Protein AF-A0A1V5PCJ0-F1 (afdb_monomer_lite)

Foldseek 3Di:
DDDDDDDDPPPPVVVVVVVVVVVVVPDDPPPPPQVFAPDDPVVLVVQVVVCVVVVLAPPPDDPVVLVPDPQLVSLVRRDRNSVSRVVVVVVVVVVVVVVVVVVVVVVVVVVVVPDPDDPDDDDPPPPDDDPPPDDPVVVVVVVVVVVVCVVVVHDDDD

Radius of gyration: 37.79 Å; chains: 1; bounding box: 70×47×97 Å

Secondary structure (DSSP, 8-state):
---PPP--S-SSHHHHHHHHHHHHTTS-------------HHHHHHHHHHHHHTT-SPTT--HHHHHT-HHHHHHHHHS-HHHHHHHHHHHHHHHHHHHHHHHHHHHHHHHHHTSPPPS-S--PPPP---SSSS-HHHHHHHHHHHHHHHHTT-----

Structure (mmCIF, N/CA/C/O backbone):
data_AF-A0A1V5PCJ0-F1
#
_entry.id   AF-A0A1V5PCJ0-F1
#
loop_
_atom_site.group_PDB
_atom_site.id
_atom_site.type_symbol
_atom_site.label_atom_id
_atom_site.label_alt_id
_atom_site.label_comp_id
_atom_site.label_asym_id
_atom_site.label_entity_id
_atom_site.label_seq_id
_atom_site.pdbx_PDB_ins_code
_atom_site.Cartn_x
_atom_site.Cartn_y
_atom_site.Cartn_z
_atom_site.occupancy
_atom_site.B_iso_or_equiv
_atom_site.auth_seq_id
_atom_site.auth_comp_id
_atom_site.auth_asym_id
_atom_site.auth_atom_id
_atom_site.pdbx_PDB_model_num
ATOM 1 N N . MET A 1 1 ? -8.677 30.023 -62.710 1.00 38.25 1 MET A N 1
ATOM 2 C CA . MET A 1 1 ? -8.884 30.961 -61.586 1.00 38.25 1 MET A CA 1
ATOM 3 C C . MET A 1 1 ? -8.916 30.137 -60.311 1.00 38.25 1 MET A C 1
ATOM 5 O O . MET A 1 1 ? -9.962 29.606 -59.971 1.00 38.25 1 MET A O 1
ATOM 9 N N . ASN A 1 2 ? -7.757 29.965 -59.675 1.00 38.53 2 ASN A N 1
ATOM 10 C CA . ASN A 1 2 ? -7.646 29.336 -58.360 1.00 38.53 2 ASN A CA 1
ATOM 11 C C . ASN A 1 2 ? -7.885 30.417 -57.302 1.00 38.53 2 ASN A C 1
ATOM 13 O O . ASN A 1 2 ? -7.337 31.513 -57.423 1.00 38.53 2 ASN A O 1
ATOM 17 N N . LYS A 1 3 ? -8.730 30.134 -56.311 1.00 43.38 3 LYS A N 1
ATOM 18 C CA . LYS A 1 3 ? -8.857 30.942 -55.098 1.00 43.38 3 LYS A CA 1
ATOM 19 C C . LYS A 1 3 ? -8.592 30.024 -53.915 1.00 43.38 3 LYS A C 1
ATOM 21 O O . LYS A 1 3 ? -9.414 29.165 -53.613 1.00 43.38 3 LYS A O 1
ATOM 26 N N . ASP A 1 4 ? -7.436 30.212 -53.298 1.00 46.25 4 ASP A N 1
ATOM 27 C CA . ASP A 1 4 ? -7.049 29.571 -52.046 1.00 46.25 4 ASP A CA 1
ATOM 28 C C . ASP A 1 4 ? -7.908 30.112 -50.888 1.00 46.25 4 ASP A C 1
ATOM 30 O O . ASP A 1 4 ? -8.159 31.325 -50.834 1.00 46.25 4 ASP A O 1
ATOM 34 N N . PRO A 1 5 ? -8.359 29.273 -49.939 1.00 51.59 5 PRO A N 1
ATOM 35 C CA . PRO A 1 5 ? -8.927 29.762 -48.695 1.00 51.59 5 PRO A CA 1
ATOM 36 C C . PRO A 1 5 ? -7.804 30.147 -47.723 1.00 51.59 5 PRO A C 1
ATOM 38 O O . PRO A 1 5 ? -6.914 29.357 -47.413 1.00 51.59 5 PRO A O 1
ATOM 41 N N . LYS A 1 6 ? -7.866 31.393 -47.245 1.00 50.44 6 LYS A N 1
ATOM 42 C CA . LYS A 1 6 ? -7.039 31.926 -46.159 1.00 50.44 6 LYS A CA 1
ATOM 43 C C . LYS A 1 6 ? -7.292 31.118 -44.883 1.00 50.44 6 LYS A C 1
ATOM 45 O O . LYS A 1 6 ? -8.435 31.005 -44.449 1.00 50.44 6 LYS A O 1
ATOM 50 N N . LEU A 1 7 ? -6.228 30.574 -44.301 1.00 48.88 7 LEU A N 1
ATOM 51 C CA . LEU A 1 7 ? -6.233 29.993 -42.962 1.00 48.88 7 LEU A CA 1
ATOM 52 C C . LEU A 1 7 ? -6.056 31.137 -41.956 1.00 48.88 7 LEU A C 1
ATOM 54 O O . LEU A 1 7 ? -4.972 31.709 -41.855 1.00 48.88 7 LEU A O 1
ATOM 58 N N . ASP A 1 8 ? -7.136 31.499 -41.264 1.00 46.81 8 ASP A N 1
ATOM 59 C CA . ASP A 1 8 ? -7.102 32.447 -40.151 1.00 46.81 8 ASP A CA 1
ATOM 60 C C . ASP A 1 8 ? -6.390 31.806 -38.950 1.00 46.81 8 ASP A C 1
ATOM 62 O O . ASP A 1 8 ? -6.754 30.718 -38.496 1.00 46.81 8 ASP A O 1
ATOM 66 N N . GLY A 1 9 ? -5.370 32.502 -38.439 1.00 53.19 9 GLY A N 1
ATOM 67 C CA . GLY A 1 9 ? -4.491 32.111 -37.330 1.00 53.19 9 GLY A CA 1
ATOM 68 C C . GLY A 1 9 ? -5.160 32.094 -35.953 1.00 53.19 9 GLY A C 1
ATOM 69 O O . GLY A 1 9 ? -4.640 32.669 -35.009 1.00 53.19 9 GLY A O 1
ATOM 70 N N . THR A 1 10 ? -6.316 31.446 -35.834 1.00 51.94 10 THR A N 1
ATOM 71 C CA . THR A 1 10 ? -7.099 31.352 -34.588 1.00 51.94 10 THR A CA 1
ATOM 72 C C . THR A 1 10 ? -6.990 29.987 -33.900 1.00 51.94 10 THR A C 1
ATOM 74 O O . THR A 1 10 ? -7.557 29.792 -32.829 1.00 51.94 10 THR A O 1
ATOM 77 N N . TYR A 1 11 ? -6.235 29.044 -34.475 1.00 48.22 11 TYR A N 1
ATOM 78 C CA . TYR A 1 11 ? -6.114 27.680 -33.945 1.00 48.22 11 TYR A CA 1
ATOM 79 C C . TYR A 1 11 ? -4.870 27.431 -33.081 1.00 48.22 11 TYR A C 1
ATOM 81 O O . TYR A 1 11 ? -4.832 26.424 -32.380 1.00 48.22 11 TYR A O 1
ATOM 89 N N . GLU A 1 12 ? -3.880 28.329 -33.075 1.00 49.69 12 GLU A N 1
ATOM 90 C CA . GLU A 1 12 ? -2.668 28.142 -32.257 1.00 49.69 12 GLU A CA 1
ATOM 91 C C . GLU A 1 12 ? -2.800 28.727 -30.840 1.00 49.69 12 GLU A C 1
ATOM 93 O O . GLU A 1 12 ? -2.262 28.160 -29.892 1.00 49.69 12 GLU A O 1
ATOM 98 N N . GLU A 1 13 ? -3.593 29.786 -30.640 1.00 50.44 13 GLU A N 1
ATOM 99 C CA . GLU A 1 13 ? -3.783 30.378 -29.303 1.00 50.44 13 GLU A CA 1
ATOM 100 C C . GLU A 1 13 ? -4.679 29.523 -28.388 1.00 50.44 13 GLU A C 1
ATOM 102 O O . GLU A 1 13 ? -4.463 29.465 -27.176 1.00 50.44 13 GLU A O 1
ATOM 107 N N . ALA A 1 14 ? -5.652 28.797 -28.949 1.00 52.19 14 ALA A N 1
ATOM 108 C CA . ALA A 1 14 ? -6.557 27.947 -28.169 1.00 52.19 14 ALA A CA 1
ATOM 109 C C . ALA A 1 14 ? -5.889 26.656 -27.656 1.00 52.19 14 ALA A C 1
ATOM 111 O O . ALA A 1 14 ? -6.309 26.108 -26.635 1.00 52.19 14 ALA A O 1
ATOM 112 N N . ALA A 1 15 ? -4.849 26.169 -28.342 1.00 53.44 15 ALA A N 1
ATOM 113 C CA . ALA A 1 15 ? -4.091 24.996 -27.911 1.00 53.44 15 ALA A CA 1
ATOM 114 C C . ALA A 1 15 ? -3.170 25.326 -26.724 1.00 53.44 15 ALA A C 1
ATOM 116 O O . ALA A 1 15 ? -3.133 24.580 -25.746 1.00 53.44 15 ALA A O 1
ATOM 117 N N . LEU A 1 16 ? -2.517 26.493 -26.755 1.00 52.25 16 LEU A N 1
ATOM 118 C CA . LEU A 1 16 ? -1.616 26.934 -25.685 1.00 52.25 16 LEU A CA 1
ATOM 119 C C . LEU A 1 16 ? -2.359 27.277 -24.385 1.00 52.25 16 LEU A C 1
ATOM 121 O O . LEU A 1 16 ? -1.861 26.983 -23.300 1.00 52.25 16 LEU A O 1
ATOM 125 N N . LEU A 1 17 ? -3.588 27.802 -24.468 1.00 50.34 17 LEU A N 1
ATOM 126 C CA . LEU A 1 17 ? -4.404 28.060 -23.274 1.00 50.34 17 LEU A CA 1
ATOM 127 C C . LEU A 1 17 ? -4.846 26.773 -22.554 1.00 50.34 17 LEU A C 1
ATOM 129 O O . LEU A 1 17 ? -5.014 26.782 -21.335 1.00 50.34 17 LEU A O 1
ATOM 133 N N . ASN A 1 18 ? -5.029 25.670 -23.285 1.00 55.38 18 ASN A N 1
ATOM 134 C CA . ASN A 1 18 ? -5.387 24.375 -22.698 1.00 55.38 18 ASN A CA 1
ATOM 135 C C . ASN A 1 18 ? -4.179 23.675 -22.059 1.00 55.38 18 ASN A C 1
ATOM 137 O O . ASN A 1 18 ? -4.319 23.057 -21.002 1.00 55.38 18 ASN A O 1
ATOM 141 N N . GLU A 1 19 ? -2.989 23.799 -22.651 1.00 53.31 19 GLU A N 1
ATOM 142 C CA . GLU A 1 19 ? -1.758 23.229 -22.088 1.00 53.31 19 GLU A CA 1
ATOM 143 C C . GLU A 1 19 ? -1.302 23.967 -20.816 1.00 53.31 19 GLU A C 1
ATOM 145 O O . GLU A 1 19 ? -0.904 23.324 -19.840 1.00 53.31 19 GLU A O 1
ATOM 150 N N . GLU A 1 20 ? -1.460 25.295 -20.746 1.00 52.94 20 GLU A N 1
ATOM 151 C CA . GLU A 1 20 ? -1.199 26.053 -19.511 1.00 52.94 20 GLU A CA 1
ATOM 152 C C . GLU A 1 20 ? -2.181 25.709 -18.377 1.00 52.94 20 GLU A C 1
ATOM 154 O O . GLU A 1 20 ? -1.803 25.691 -17.200 1.00 52.94 20 GLU A O 1
ATOM 159 N N . GLN A 1 21 ? -3.439 25.394 -18.700 1.00 53.28 21 GLN A N 1
ATOM 160 C CA . GLN A 1 21 ? -4.420 24.962 -17.699 1.00 53.28 21 GLN A CA 1
ATOM 161 C C . GLN A 1 21 ? -4.175 23.530 -17.208 1.00 53.28 21 GLN A C 1
ATOM 163 O O . GLN A 1 21 ? -4.386 23.252 -16.024 1.00 53.28 21 GLN A O 1
ATOM 168 N N . ALA A 1 22 ? -3.653 22.645 -18.061 1.00 55.50 22 ALA A N 1
ATOM 169 C CA . ALA A 1 22 ? -3.259 21.293 -17.667 1.00 55.50 22 ALA A CA 1
ATOM 170 C C . ALA A 1 22 ? -2.067 21.290 -16.689 1.00 55.50 22 ALA A C 1
ATOM 172 O O . ALA A 1 22 ? -2.039 20.484 -15.758 1.00 55.50 22 ALA A O 1
ATOM 173 N N . LEU A 1 23 ? -1.126 22.232 -16.834 1.00 52.34 23 LEU A N 1
ATOM 174 C CA . LEU A 1 23 ? 0.002 22.397 -15.908 1.00 52.34 23 LEU A CA 1
ATOM 175 C C . LEU A 1 23 ? -0.416 23.001 -14.554 1.00 52.34 23 LEU A C 1
ATOM 177 O O . LEU A 1 23 ? 0.151 22.639 -13.524 1.00 52.34 23 LEU A O 1
ATOM 181 N N . LYS A 1 24 ? -1.448 23.857 -14.516 1.00 52.72 24 LYS A N 1
ATOM 182 C CA . LYS A 1 24 ? -2.008 24.404 -13.260 1.00 52.72 24 LYS A CA 1
ATOM 183 C C . LYS A 1 24 ? -2.862 23.411 -12.467 1.00 52.72 24 LYS A C 1
ATOM 185 O O . LYS A 1 24 ? -2.986 23.557 -11.254 1.00 52.72 24 LYS A O 1
ATOM 190 N N . ALA A 1 25 ? -3.431 22.395 -13.115 1.00 51.97 25 ALA A N 1
ATOM 191 C CA . ALA A 1 25 ? -4.211 21.35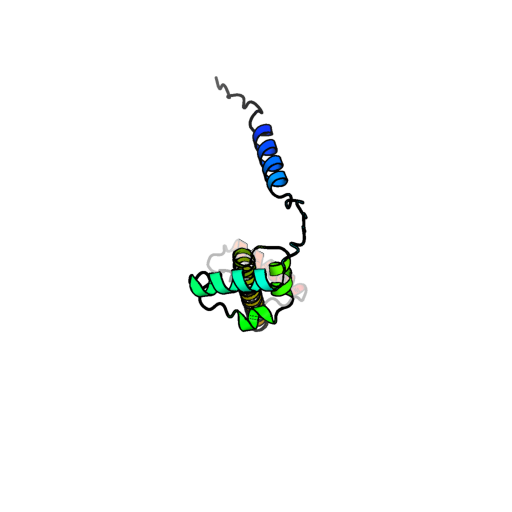3 -12.440 1.00 51.97 25 ALA A CA 1
ATOM 192 C C . ALA A 1 25 ? -3.345 20.360 -11.636 1.00 51.97 25 ALA A C 1
ATOM 194 O O . ALA A 1 25 ? -3.877 19.555 -10.873 1.00 51.97 25 ALA A O 1
ATOM 195 N N . GLN A 1 26 ? -2.019 20.423 -11.790 1.00 49.97 26 GLN A N 1
ATOM 196 C CA . GLN A 1 26 ? -1.051 19.558 -11.117 1.00 49.97 26 GLN A CA 1
ATOM 197 C C . GLN A 1 26 ? -0.269 20.276 -10.007 1.00 49.97 26 GLN A C 1
ATOM 199 O O . GLN A 1 26 ? 0.801 19.824 -9.606 1.00 49.97 26 GLN A O 1
ATOM 204 N N . GLU A 1 27 ? -0.784 21.384 -9.469 1.00 46.19 27 GLU A N 1
ATOM 205 C CA . GLU A 1 27 ? -0.239 21.910 -8.221 1.00 46.19 27 GLU A CA 1
ATOM 206 C C . GLU A 1 27 ? -0.681 21.006 -7.056 1.00 46.19 27 GLU A C 1
ATOM 208 O O . GLU A 1 27 ? -1.885 20.856 -6.818 1.00 46.19 27 GLU A O 1
ATOM 213 N N . PRO A 1 28 ? 0.251 20.382 -6.307 1.00 44.38 28 PRO A N 1
ATOM 214 C CA . PRO A 1 28 ? -0.113 19.614 -5.128 1.00 44.38 28 PRO A CA 1
ATOM 215 C C . PRO A 1 28 ? -0.787 20.566 -4.144 1.00 44.38 28 PRO A C 1
ATOM 217 O O . PRO A 1 28 ? -0.171 21.526 -3.677 1.00 44.38 28 PRO A O 1
ATOM 220 N N . SER A 1 29 ? -2.064 20.304 -3.860 1.00 46.53 29 SER A N 1
ATOM 221 C CA . SER A 1 29 ? -2.868 21.016 -2.869 1.00 46.53 29 SER A CA 1
ATOM 222 C C . SER A 1 29 ? -2.035 21.289 -1.613 1.00 46.53 29 SER A C 1
ATOM 224 O O . SER A 1 29 ? -1.716 20.386 -0.839 1.00 46.53 29 SER A O 1
ATOM 226 N N . LYS A 1 30 ? -1.659 22.557 -1.410 1.00 49.06 30 LYS A N 1
ATOM 227 C CA . LYS A 1 30 ? -0.883 23.028 -0.253 1.00 49.06 30 LYS A CA 1
ATOM 228 C C . LYS A 1 30 ? -1.740 23.148 1.009 1.00 49.06 30 LYS A C 1
ATOM 230 O O . LYS A 1 30 ? -1.429 23.944 1.890 1.00 49.06 30 LYS A O 1
ATOM 235 N N . ASN A 1 31 ? -2.784 22.338 1.154 1.00 51.62 31 ASN A N 1
ATOM 236 C CA . ASN A 1 31 ? -3.547 22.275 2.392 1.00 51.62 31 ASN A CA 1
ATOM 237 C C . ASN A 1 31 ? -2.876 21.302 3.365 1.00 51.62 31 ASN A C 1
ATOM 239 O O . ASN A 1 31 ? -3.450 20.296 3.768 1.00 51.62 31 ASN A O 1
ATOM 243 N N . LYS A 1 32 ? -1.656 21.639 3.800 1.00 50.25 32 LYS A N 1
ATOM 244 C CA . LYS A 1 32 ? -1.089 21.103 5.044 1.00 50.25 32 LYS A CA 1
ATOM 245 C C . LYS A 1 32 ? -1.776 21.787 6.223 1.00 50.25 32 LYS A C 1
ATOM 247 O O . LYS A 1 32 ? -1.167 22.557 6.956 1.00 50.25 32 LYS A O 1
ATOM 252 N N . SER A 1 33 ? -3.067 21.523 6.399 1.00 50.09 33 SER A N 1
ATOM 253 C CA . SER A 1 33 ? -3.665 21.642 7.722 1.00 50.09 33 SER A CA 1
ATOM 254 C C . SER A 1 33 ? -3.458 20.296 8.401 1.00 50.09 33 SER A C 1
ATOM 256 O O . SER A 1 33 ? -4.375 19.491 8.507 1.00 50.09 33 SER A O 1
ATOM 258 N N . SER A 1 34 ? -2.221 20.021 8.821 1.00 57.41 34 SER A N 1
ATOM 259 C CA . SER A 1 34 ? -1.930 18.967 9.793 1.00 57.41 34 SER A CA 1
ATOM 260 C C . SER A 1 34 ? -2.460 19.446 11.142 1.00 57.41 34 SER A C 1
ATOM 262 O O . SER A 1 34 ? -1.715 19.856 12.031 1.00 57.41 34 SER A O 1
ATOM 264 N N . ARG A 1 35 ? -3.789 19.521 11.246 1.00 62.78 35 ARG A N 1
ATOM 265 C CA . ARG A 1 35 ? -4.480 19.739 12.503 1.00 62.78 35 ARG A CA 1
ATOM 266 C C . ARG A 1 35 ? -4.485 18.387 13.187 1.00 62.78 35 ARG A C 1
ATOM 268 O O . ARG A 1 35 ? -5.380 17.584 12.953 1.00 62.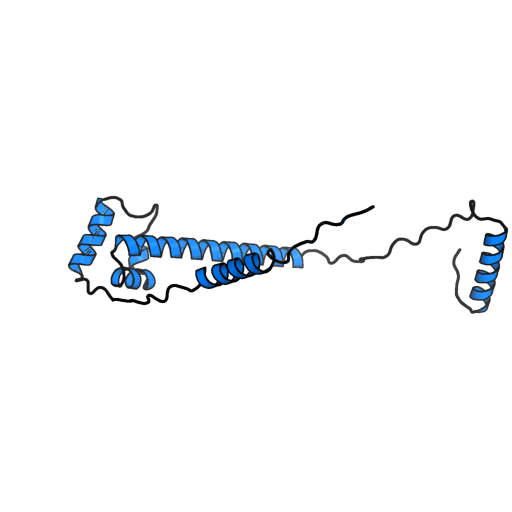78 35 ARG A O 1
ATOM 275 N N . THR A 1 36 ? -3.452 18.146 13.986 1.00 65.31 36 THR A N 1
ATOM 276 C CA . THR A 1 36 ? -3.393 17.028 14.923 1.00 65.31 36 THR A CA 1
ATOM 277 C C . THR A 1 36 ? -4.739 16.953 15.633 1.00 65.31 36 THR A C 1
ATOM 279 O O . THR A 1 36 ? -5.170 17.934 16.254 1.00 65.31 36 THR A O 1
ATOM 282 N N . ARG A 1 37 ? -5.457 15.841 15.477 1.00 74.44 37 ARG A N 1
ATOM 283 C CA . ARG A 1 37 ? -6.672 15.633 16.247 1.00 74.44 37 ARG A CA 1
ATOM 284 C C . ARG A 1 37 ? -6.212 15.216 17.635 1.00 74.44 37 ARG A C 1
ATOM 286 O O . ARG A 1 37 ? -5.580 14.181 17.809 1.00 74.44 37 ARG A O 1
ATOM 293 N N . PHE A 1 38 ? -6.484 16.058 18.623 1.00 66.31 38 PHE A N 1
ATOM 294 C CA . PHE A 1 38 ? -6.353 15.658 20.017 1.00 66.31 38 PHE A CA 1
ATOM 295 C C . PHE A 1 38 ? -7.494 14.677 20.305 1.00 66.31 38 PHE A C 1
ATOM 297 O O . PHE A 1 38 ? -8.591 15.109 20.647 1.00 66.31 38 PHE A O 1
ATOM 304 N N . LEU A 1 39 ? -7.263 13.386 20.049 1.00 70.50 39 LEU A N 1
ATOM 305 C CA . LEU A 1 39 ? -8.158 12.311 20.470 1.00 70.50 39 LEU A CA 1
ATOM 306 C C . LEU A 1 39 ? -7.744 11.833 21.855 1.00 70.50 39 LEU A C 1
ATOM 308 O O . LEU A 1 39 ? -6.571 11.528 22.091 1.00 70.50 39 LEU A O 1
ATOM 312 N N . GLU A 1 40 ? -8.723 11.700 22.742 1.00 85.75 40 GLU A N 1
ATOM 313 C CA . GLU A 1 40 ? -8.512 10.970 23.984 1.00 85.75 40 GLU A CA 1
ATOM 314 C C . GLU A 1 40 ? -8.322 9.472 23.677 1.00 85.75 40 GLU A C 1
ATOM 316 O O . GLU A 1 40 ? -8.999 8.927 22.795 1.00 85.75 40 GLU A O 1
ATOM 321 N N . PRO A 1 41 ? -7.443 8.756 24.403 1.00 85.31 41 PRO A N 1
ATOM 322 C CA . PRO A 1 41 ? -7.163 7.344 24.133 1.00 85.31 41 PRO A CA 1
ATOM 323 C C . PRO A 1 41 ? -8.410 6.447 24.125 1.00 85.31 41 PRO A C 1
ATOM 325 O O . PRO A 1 41 ? -8.471 5.473 23.377 1.00 85.31 41 PRO A O 1
ATOM 328 N N . GLU A 1 42 ? -9.412 6.764 24.946 1.00 89.62 42 GLU A N 1
ATOM 329 C CA . GLU A 1 42 ? -10.664 6.002 25.018 1.00 89.62 42 GLU A CA 1
ATOM 330 C C . GLU A 1 42 ? -11.574 6.231 23.805 1.00 89.62 42 GLU A C 1
ATOM 332 O O . GLU A 1 42 ? -12.258 5.306 23.366 1.00 89.62 42 GLU A O 1
ATOM 337 N N . GLU A 1 43 ? -11.550 7.425 23.210 1.00 88.56 43 GLU A N 1
ATOM 338 C CA . GLU A 1 43 ? -12.300 7.708 21.983 1.00 88.56 43 GLU A CA 1
ATOM 339 C C . GLU A 1 43 ? -11.709 6.952 20.803 1.00 88.56 43 GLU A C 1
ATOM 341 O O . GLU A 1 43 ? -12.447 6.344 20.030 1.00 88.56 43 GLU A O 1
ATOM 346 N N . LEU A 1 44 ? -10.378 6.903 20.719 1.00 89.25 44 LEU A N 1
ATOM 347 C CA . LEU A 1 44 ? -9.703 6.131 19.687 1.00 89.25 44 LEU A CA 1
ATOM 348 C C . LEU A 1 44 ? -10.033 4.638 19.801 1.00 89.25 44 LEU A C 1
ATOM 350 O O . LEU A 1 44 ? -10.353 3.986 18.809 1.00 89.25 44 LEU A O 1
ATOM 354 N N . LYS A 1 45 ? -9.991 4.088 21.020 1.00 91.06 45 LYS A N 1
ATOM 355 C CA . LYS A 1 45 ? -10.391 2.695 21.260 1.00 91.06 45 LYS A CA 1
ATOM 356 C C . LYS A 1 45 ? -11.836 2.441 20.843 1.00 91.06 45 LYS A C 1
ATOM 358 O O . 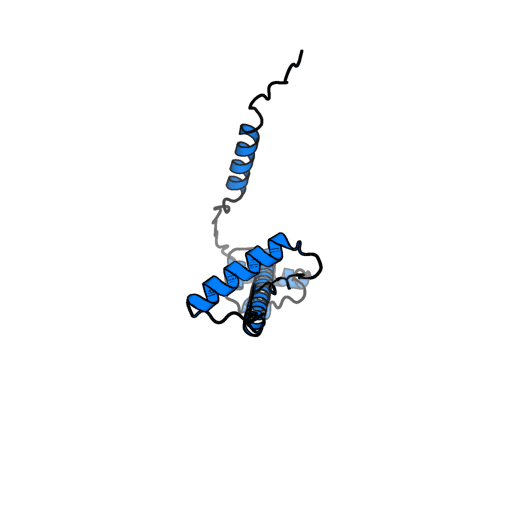LYS A 1 45 ? -12.118 1.362 20.327 1.00 91.06 45 LYS A O 1
ATOM 363 N N . ARG A 1 46 ? -12.739 3.401 21.072 1.00 92.94 46 ARG A N 1
ATOM 364 C CA . ARG A 1 46 ? -14.136 3.306 20.633 1.00 92.94 46 ARG A CA 1
ATOM 365 C C . ARG A 1 46 ? -14.228 3.273 19.109 1.00 92.94 46 ARG A C 1
ATOM 367 O O . ARG A 1 46 ? -14.823 2.339 18.590 1.00 92.94 46 ARG A O 1
ATOM 374 N N . GLU A 1 47 ? -13.592 4.209 18.406 1.00 91.38 47 GLU A N 1
ATOM 375 C CA . GLU A 1 47 ? -13.611 4.235 16.934 1.00 91.38 47 GLU A CA 1
ATOM 376 C C . GLU A 1 47 ? -13.033 2.947 16.331 1.00 91.38 47 GLU A C 1
ATOM 378 O O . GLU A 1 47 ? -13.627 2.351 15.437 1.00 91.38 47 GLU A O 1
ATOM 383 N N . LEU A 1 48 ? -11.891 2.474 16.841 1.00 90.31 48 LEU A N 1
ATOM 384 C CA . LEU A 1 48 ? -11.289 1.222 16.375 1.00 90.31 48 LEU A CA 1
ATOM 385 C C . LEU A 1 48 ? -12.186 0.012 16.655 1.00 90.31 48 LEU A C 1
ATOM 387 O O . LEU A 1 48 ? -12.243 -0.906 15.841 1.00 90.31 48 LEU A O 1
ATOM 391 N N . ARG A 1 49 ? -12.904 0.006 17.783 1.00 93.00 49 ARG A N 1
ATOM 392 C CA . ARG A 1 49 ? -13.870 -1.050 18.093 1.00 93.00 49 ARG A CA 1
ATOM 393 C C . ARG A 1 49 ? -15.052 -1.022 17.132 1.00 93.00 49 ARG A C 1
ATOM 395 O O . ARG A 1 49 ? -15.403 -2.073 16.614 1.00 93.00 49 ARG A O 1
ATOM 402 N N . GLU A 1 50 ? -15.611 0.152 16.858 1.00 93.62 50 GLU A N 1
ATOM 403 C CA . GLU A 1 50 ? -16.707 0.319 15.895 1.00 93.62 50 GLU A CA 1
ATOM 404 C C . GLU A 1 50 ? -16.308 -0.202 14.507 1.00 93.62 50 GLU A C 1
ATOM 406 O O . GLU A 1 50 ? -17.099 -0.873 13.849 1.00 93.62 50 GLU A O 1
ATOM 411 N N . LEU A 1 51 ? -15.060 0.018 14.076 1.00 92.25 51 LEU A N 1
ATOM 412 C CA . LEU A 1 51 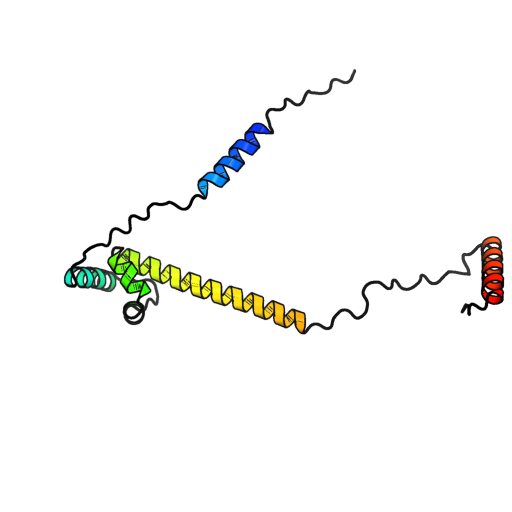? -14.560 -0.533 12.811 1.00 92.25 51 LEU A CA 1
ATOM 413 C C . LEU A 1 51 ? -14.566 -2.060 12.770 1.00 92.25 51 LEU A C 1
ATOM 415 O O . LEU A 1 51 ? -14.915 -2.639 11.744 1.00 92.25 51 LEU A O 1
ATOM 419 N N . VAL A 1 52 ? -14.161 -2.696 13.869 1.00 91.81 52 VAL A N 1
ATOM 420 C CA . VAL A 1 52 ? -14.130 -4.158 13.985 1.00 91.81 52 VAL A CA 1
ATOM 421 C C . VAL A 1 52 ? -15.549 -4.718 14.091 1.00 91.81 52 VAL A C 1
ATOM 423 O O . VAL A 1 52 ? -15.869 -5.700 13.433 1.00 91.81 52 VAL A O 1
ATOM 426 N N . GLU A 1 53 ? -16.415 -4.088 14.885 1.00 94.06 53 GLU A N 1
ATOM 427 C CA . GLU A 1 53 ? -17.806 -4.517 15.082 1.00 94.06 53 GLU A CA 1
ATOM 428 C C . GLU A 1 53 ? -18.648 -4.400 13.805 1.00 94.06 53 GLU A C 1
ATOM 430 O O . GLU A 1 53 ? -19.539 -5.219 13.577 1.00 94.06 53 GLU A O 1
ATOM 435 N N . HIS A 1 54 ? -18.364 -3.403 12.964 1.00 92.69 54 HIS A N 1
ATOM 436 C CA . HIS A 1 54 ? -19.075 -3.164 11.709 1.00 92.69 54 HIS A CA 1
ATOM 437 C C . HIS A 1 54 ? -18.405 -3.778 10.471 1.00 92.69 54 HIS A C 1
ATOM 439 O O . HIS A 1 54 ? -18.877 -3.523 9.365 1.00 92.69 54 HIS A O 1
ATOM 445 N N . ASP A 1 55 ? -17.339 -4.568 10.641 1.00 88.94 55 ASP A N 1
ATOM 446 C CA . ASP A 1 55 ? -16.594 -5.207 9.544 1.00 88.94 55 ASP A CA 1
ATOM 447 C C . ASP A 1 55 ? -16.135 -4.199 8.466 1.00 88.94 55 ASP A C 1
ATOM 449 O O . ASP A 1 55 ? -16.248 -4.407 7.261 1.00 88.94 55 ASP A O 1
ATOM 453 N N . LEU A 1 56 ? -15.657 -3.033 8.919 1.00 91.12 56 LEU A N 1
ATOM 454 C CA . LEU A 1 56 ? -15.220 -1.923 8.060 1.00 91.12 56 LEU A CA 1
ATOM 455 C C . LEU A 1 56 ? -13.713 -1.939 7.777 1.00 91.12 56 LEU A C 1
ATOM 457 O O . LEU A 1 56 ? -13.182 -0.997 7.176 1.00 91.12 56 LEU A O 1
ATOM 461 N N . LEU A 1 57 ? -13.013 -2.975 8.238 1.00 92.75 57 LEU A N 1
ATOM 462 C CA . LEU A 1 57 ? -11.599 -3.168 7.957 1.00 92.75 57 LEU A CA 1
ATOM 463 C C . LEU A 1 57 ? -11.416 -3.718 6.532 1.00 92.75 57 LEU A C 1
ATOM 465 O O . LEU A 1 57 ? -12.204 -4.550 6.092 1.00 92.75 57 LEU A O 1
ATOM 469 N N . PRO A 1 58 ? -10.386 -3.273 5.791 1.00 91.75 58 PRO A N 1
ATOM 470 C CA . PRO A 1 58 ? -10.056 -3.853 4.496 1.00 91.75 58 PRO A CA 1
ATOM 471 C C . PRO A 1 58 ? -9.767 -5.358 4.591 1.00 91.75 58 PRO A C 1
ATOM 473 O O . PRO A 1 58 ? -9.257 -5.842 5.603 1.00 91.75 58 PRO A O 1
ATOM 476 N N . ASP A 1 59 ? -10.028 -6.088 3.506 1.00 89.50 59 ASP A N 1
ATOM 477 C CA . ASP A 1 59 ? -9.800 -7.533 3.451 1.00 89.50 59 ASP A CA 1
ATOM 478 C C . ASP A 1 59 ? -8.349 -7.898 3.798 1.00 89.50 59 ASP A C 1
ATOM 480 O O . ASP A 1 59 ? -7.397 -7.430 3.165 1.00 89.50 59 ASP A O 1
ATOM 484 N N . GLY A 1 60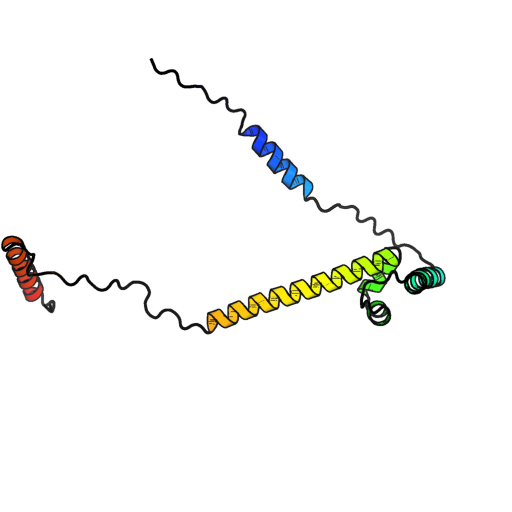 ? -8.184 -8.768 4.798 1.00 88.88 60 GLY A N 1
ATOM 485 C CA . GLY A 1 60 ? -6.870 -9.219 5.261 1.00 88.88 60 GLY A CA 1
ATOM 486 C C . GLY A 1 60 ? -6.053 -8.154 6.001 1.00 88.88 60 GLY A C 1
ATOM 487 O O . GLY A 1 60 ? -4.846 -8.335 6.167 1.00 88.88 60 GLY A O 1
ATOM 488 N N . PHE A 1 61 ? -6.675 -7.053 6.433 1.00 92.44 61 PHE A N 1
ATOM 489 C CA . PHE A 1 61 ? -6.018 -6.026 7.233 1.00 92.44 61 PHE A CA 1
ATOM 490 C C . PHE A 1 61 ? -5.704 -6.537 8.645 1.00 92.44 61 PHE A C 1
ATOM 492 O O . PHE A 1 61 ? -6.602 -6.846 9.428 1.00 92.44 61 PHE A O 1
ATOM 499 N N . ASP A 1 62 ? -4.419 -6.587 8.988 1.00 93.19 62 ASP A N 1
ATOM 500 C CA . ASP A 1 62 ? -3.957 -6.957 10.324 1.00 93.19 62 ASP A CA 1
ATOM 501 C C . ASP A 1 62 ? -3.812 -5.704 11.198 1.00 93.19 62 ASP A C 1
ATOM 503 O O . ASP A 1 62 ? -2.807 -4.988 11.147 1.00 93.19 62 ASP A O 1
ATOM 507 N N . LEU A 1 63 ? -4.839 -5.439 12.010 1.00 91.44 63 LEU A N 1
ATOM 508 C CA . LEU A 1 63 ? -4.857 -4.297 12.922 1.00 91.44 63 LEU A CA 1
ATOM 509 C C . LEU A 1 63 ? -3.764 -4.390 13.996 1.00 91.44 63 LEU A C 1
ATOM 511 O O . LEU A 1 63 ? -3.241 -3.360 14.422 1.00 91.44 63 LEU A O 1
ATOM 515 N N . GLU A 1 64 ? -3.398 -5.597 14.435 1.00 92.00 64 GLU A N 1
ATOM 516 C CA . GLU A 1 64 ? -2.355 -5.766 15.444 1.00 92.00 64 GLU A CA 1
ATOM 517 C C . GLU A 1 64 ? -0.992 -5.395 14.858 1.00 92.00 64 GLU A C 1
ATOM 519 O O . GLU A 1 64 ? -0.257 -4.608 15.462 1.00 92.00 64 GLU A O 1
ATOM 524 N N . ALA A 1 65 ? -0.677 -5.889 13.659 1.00 93.12 65 ALA A N 1
ATOM 525 C CA . ALA A 1 65 ? 0.543 -5.514 12.953 1.00 93.12 65 ALA A CA 1
ATOM 526 C C . ALA A 1 65 ? 0.584 -4.009 12.650 1.00 93.12 65 ALA A C 1
ATOM 528 O O . ALA A 1 65 ? 1.585 -3.359 12.954 1.00 93.12 65 ALA A O 1
ATOM 529 N N . ALA A 1 66 ? -0.518 -3.441 12.144 1.00 93.19 66 ALA A N 1
ATOM 530 C CA . ALA A 1 66 ? -0.626 -2.010 11.863 1.00 93.19 66 ALA A CA 1
ATOM 531 C C . ALA A 1 66 ? -0.423 -1.159 13.127 1.00 93.19 66 ALA A C 1
ATOM 533 O O . ALA A 1 66 ? 0.272 -0.150 13.089 1.00 93.19 66 ALA A O 1
ATOM 534 N N . SER A 1 67 ? -0.946 -1.585 14.284 1.00 91.25 67 SER A N 1
ATOM 535 C CA . SER A 1 67 ? -0.805 -0.845 15.550 1.00 91.25 67 SER A CA 1
ATOM 536 C C . SER A 1 67 ? 0.643 -0.705 16.037 1.00 91.25 67 SER A C 1
ATOM 538 O O . SER A 1 67 ? 0.955 0.205 16.806 1.00 91.25 67 SER A O 1
ATOM 540 N N . ARG A 1 68 ? 1.532 -1.600 15.589 1.00 94.38 68 ARG A N 1
ATOM 541 C CA . ARG A 1 68 ? 2.967 -1.572 15.899 1.00 94.38 68 ARG A CA 1
ATOM 542 C C . ARG A 1 68 ? 3.754 -0.684 14.936 1.00 94.38 68 ARG A C 1
ATOM 544 O O . ARG A 1 68 ? 4.910 -0.377 15.225 1.00 94.38 68 ARG A O 1
ATOM 551 N N . ASP A 1 69 ? 3.152 -0.274 13.821 1.00 94.94 69 ASP A N 1
ATOM 552 C CA . ASP A 1 69 ? 3.780 0.594 12.833 1.00 94.94 69 ASP A CA 1
ATOM 553 C C . ASP A 1 69 ? 3.643 2.079 13.235 1.00 94.94 69 ASP A C 1
ATOM 555 O O . ASP A 1 69 ? 2.527 2.604 13.343 1.00 94.94 69 ASP A O 1
ATOM 559 N N . PRO A 1 70 ? 4.761 2.808 13.419 1.00 93.56 70 PRO A N 1
ATOM 560 C CA . PRO A 1 70 ? 4.733 4.240 13.697 1.00 93.56 70 PRO A CA 1
ATOM 561 C C . PRO A 1 70 ? 3.996 5.076 12.641 1.00 93.56 70 PRO A C 1
ATOM 563 O O . PRO A 1 70 ? 3.469 6.137 12.983 1.00 93.56 70 PRO A O 1
ATOM 566 N N . ALA A 1 71 ? 3.981 4.653 11.373 1.00 92.81 71 ALA A N 1
ATOM 567 C CA . ALA A 1 71 ? 3.288 5.360 10.298 1.00 92.81 71 ALA A CA 1
ATOM 568 C C . ALA A 1 71 ? 1.770 5.331 10.512 1.00 92.81 71 ALA A C 1
ATOM 570 O O . ALA A 1 71 ? 1.121 6.379 10.492 1.00 92.81 71 ALA A O 1
ATOM 571 N N . PHE A 1 72 ? 1.223 4.159 10.836 1.00 94.69 72 PHE A N 1
ATOM 572 C CA . PHE A 1 72 ? -0.192 4.010 11.162 1.00 94.69 72 PHE A CA 1
ATOM 573 C C . PHE A 1 72 ? -0.580 4.824 12.402 1.00 94.69 72 PHE A C 1
ATOM 575 O O . PHE A 1 72 ? -1.579 5.541 12.384 1.00 94.69 72 PHE A O 1
ATOM 582 N N . VAL A 1 73 ? 0.245 4.797 13.457 1.00 91.81 73 VAL A N 1
ATOM 583 C CA . VAL A 1 73 ? -0.007 5.580 14.682 1.00 91.81 73 VAL A CA 1
ATOM 584 C C . VAL A 1 73 ? -0.123 7.077 14.379 1.00 91.81 73 VAL A C 1
ATOM 586 O O . VAL A 1 73 ? -0.991 7.750 14.931 1.00 91.81 73 VAL A O 1
ATOM 589 N N . ARG A 1 74 ? 0.705 7.612 13.474 1.00 91.88 74 ARG A N 1
ATOM 590 C CA . ARG A 1 74 ? 0.609 9.020 13.049 1.00 91.88 74 ARG A CA 1
ATOM 591 C C . ARG A 1 74 ? -0.683 9.299 12.293 1.00 91.88 74 ARG A C 1
ATOM 593 O O . ARG A 1 74 ? -1.357 10.279 12.597 1.00 91.88 74 ARG A O 1
ATOM 600 N N . LEU A 1 75 ? -1.053 8.421 11.361 1.00 92.56 75 LEU A N 1
ATOM 601 C CA . LEU A 1 75 ? -2.284 8.566 10.582 1.00 92.56 75 LEU A CA 1
ATOM 602 C C . LEU A 1 75 ? -3.520 8.604 11.479 1.00 92.56 75 LEU A C 1
ATOM 604 O O . LEU A 1 75 ? -4.401 9.429 11.269 1.00 92.56 75 LEU A O 1
ATOM 608 N N . VAL A 1 76 ? -3.562 7.765 12.510 1.00 92.19 76 VAL A N 1
ATOM 609 C CA . VAL A 1 76 ? -4.669 7.704 13.473 1.00 92.19 76 VAL A CA 1
ATOM 610 C C . VAL A 1 76 ? -4.779 8.971 14.337 1.00 92.19 76 VAL A C 1
ATOM 612 O O . VAL A 1 76 ? -5.866 9.336 14.778 1.00 92.19 76 VAL A O 1
ATOM 615 N N . VAL A 1 77 ? -3.669 9.676 14.567 1.00 89.94 77 VAL A N 1
ATOM 616 C CA . VAL A 1 77 ? -3.662 10.965 15.280 1.00 89.94 77 VAL A CA 1
ATOM 617 C C . VAL A 1 77 ? -4.111 12.122 14.373 1.00 89.94 77 VAL A C 1
ATOM 619 O O . VAL A 1 77 ? -4.616 13.142 14.842 1.00 89.94 77 VAL A O 1
ATOM 622 N N . GLU A 1 78 ? -3.936 11.997 13.061 1.00 89.81 78 GLU A N 1
ATOM 623 C CA . GLU A 1 78 ? -4.280 13.046 12.095 1.00 89.81 78 GLU A CA 1
ATOM 624 C C . GLU A 1 78 ? -5.688 12.873 11.504 1.00 89.81 78 GLU A C 1
ATOM 626 O O . GLU A 1 78 ? -6.369 13.855 11.194 1.00 89.81 78 GLU A O 1
ATOM 631 N N . LEU A 1 79 ? -6.149 11.630 11.375 1.00 91.06 79 LEU A N 1
ATOM 632 C CA . LEU A 1 79 ? -7.355 11.242 10.651 1.00 91.06 79 LEU A CA 1
ATOM 633 C C . LEU A 1 79 ? -8.296 10.420 11.546 1.00 91.06 79 LEU A C 1
ATOM 635 O O . LEU A 1 79 ? -7.841 9.757 12.471 1.00 91.06 79 LEU A O 1
ATOM 639 N N . PRO A 1 80 ? -9.616 10.416 11.272 1.00 91.19 80 PRO A N 1
ATOM 640 C CA . PRO A 1 80 ? -10.514 9.443 11.896 1.00 91.19 80 PRO A CA 1
ATOM 641 C C . PRO A 1 80 ? -10.057 8.011 11.597 1.00 91.19 80 PRO A C 1
ATOM 643 O O . PRO A 1 80 ? -9.553 7.753 10.498 1.00 91.19 80 PRO A O 1
ATOM 646 N N . ALA A 1 81 ? -10.294 7.078 12.524 1.00 91.62 81 ALA A N 1
ATOM 647 C CA . ALA A 1 81 ? -9.748 5.721 12.448 1.00 91.62 81 ALA A CA 1
ATOM 648 C C . ALA A 1 81 ? -10.041 5.022 11.107 1.00 91.62 81 ALA A C 1
ATOM 650 O O . ALA A 1 81 ? -9.151 4.426 10.503 1.00 91.62 81 ALA A O 1
ATOM 651 N N . TYR A 1 82 ? -11.265 5.170 10.586 1.00 92.31 82 TYR A N 1
ATOM 652 C CA . TYR A 1 82 ? -11.656 4.607 9.289 1.00 92.31 82 TYR A CA 1
ATOM 653 C C . TYR A 1 82 ? -10.775 5.111 8.136 1.00 92.31 82 TYR A C 1
ATOM 655 O O . TYR A 1 82 ? -10.331 4.343 7.282 1.00 92.31 82 TYR A O 1
ATOM 663 N N . ALA A 1 83 ? -10.516 6.419 8.103 1.00 92.44 83 ALA A N 1
ATOM 664 C CA . ALA A 1 83 ? -9.700 7.032 7.066 1.00 92.44 83 ALA A CA 1
ATOM 665 C C . ALA A 1 83 ? -8.227 6.637 7.225 1.00 92.44 83 ALA A C 1
ATOM 667 O O . ALA A 1 83 ? -7.585 6.315 6.229 1.00 92.44 83 ALA A O 1
ATOM 668 N N . ALA A 1 84 ? -7.721 6.595 8.460 1.00 94.31 84 ALA A N 1
ATOM 669 C CA . ALA A 1 84 ? -6.357 6.165 8.754 1.00 94.31 84 ALA A CA 1
ATOM 670 C C . ALA A 1 84 ? -6.089 4.731 8.269 1.00 94.31 84 ALA A C 1
ATOM 672 O O . ALA A 1 84 ? -5.103 4.501 7.573 1.00 94.31 84 ALA A O 1
ATOM 673 N N . VAL A 1 85 ? -6.998 3.791 8.556 1.00 95.19 85 VAL A N 1
ATOM 674 C CA . VAL A 1 85 ? -6.911 2.396 8.089 1.00 95.19 85 VAL A CA 1
ATOM 675 C C . VAL A 1 85 ? -6.848 2.324 6.565 1.00 95.19 85 VAL A C 1
ATOM 677 O O . VAL A 1 85 ? -5.976 1.658 6.016 1.00 95.19 85 VAL A O 1
ATOM 680 N N . ARG A 1 86 ? -7.730 3.046 5.865 1.00 94.31 86 ARG A N 1
ATOM 681 C CA . ARG A 1 86 ? -7.765 3.035 4.395 1.00 94.31 86 ARG A CA 1
ATOM 682 C C . ARG A 1 86 ? -6.524 3.644 3.756 1.00 94.31 86 ARG A C 1
ATOM 684 O O . ARG A 1 86 ? -6.075 3.142 2.730 1.00 94.31 86 ARG A O 1
ATOM 691 N N . VAL A 1 87 ? -6.009 4.734 4.323 1.00 94.94 87 VAL A N 1
ATOM 692 C CA . VAL A 1 87 ? -4.787 5.379 3.828 1.00 94.94 87 VAL A CA 1
ATOM 693 C C . VAL A 1 87 ? -3.599 4.448 4.029 1.00 94.94 87 VAL A C 1
ATOM 695 O O . VAL A 1 87 ? -2.897 4.164 3.067 1.00 94.94 87 VAL A O 1
ATOM 698 N N . TYR A 1 88 ? -3.439 3.894 5.229 1.00 96.19 88 TYR A N 1
ATOM 699 C CA . TYR A 1 88 ? -2.340 2.984 5.539 1.00 96.19 88 TYR A CA 1
ATOM 700 C C . TYR A 1 88 ? -2.353 1.721 4.663 1.00 96.19 88 TYR A C 1
ATOM 702 O O . TYR A 1 88 ? -1.341 1.323 4.096 1.00 96.19 88 TYR A O 1
ATOM 710 N N . ASP A 1 89 ? -3.525 1.119 4.472 1.00 95.38 89 ASP A N 1
ATOM 711 C CA . ASP A 1 89 ? -3.704 -0.028 3.581 1.00 95.38 89 ASP A CA 1
ATOM 712 C C . ASP A 1 89 ? -3.400 0.319 2.106 1.00 95.38 89 ASP A C 1
ATOM 714 O O . ASP A 1 89 ? -2.783 -0.465 1.381 1.00 95.38 89 ASP A O 1
ATOM 718 N N . ALA A 1 90 ? -3.771 1.519 1.648 1.00 93.56 90 ALA A N 1
ATOM 719 C CA . ALA A 1 90 ? -3.399 1.998 0.318 1.00 93.56 90 ALA A CA 1
ATOM 720 C C . ALA A 1 90 ? -1.881 2.206 0.177 1.00 93.56 90 ALA A C 1
ATOM 722 O O . ALA A 1 90 ? -1.316 1.820 -0.848 1.00 93.56 90 ALA A O 1
ATOM 723 N N . GLU A 1 91 ? -1.222 2.755 1.199 1.00 93.19 91 GLU A N 1
ATOM 724 C CA . GLU A 1 91 ? 0.233 2.933 1.243 1.00 93.19 91 GLU A CA 1
ATOM 725 C C . GLU A 1 91 ? 0.963 1.585 1.190 1.00 93.19 91 GLU A C 1
ATOM 727 O O . GLU A 1 91 ? 1.845 1.405 0.353 1.00 93.19 91 GLU A O 1
ATOM 732 N N . LEU A 1 92 ? 0.524 0.591 1.970 1.00 93.19 92 LEU A N 1
ATOM 733 C CA . LEU A 1 92 ? 1.087 -0.764 1.930 1.00 93.19 92 LEU A CA 1
ATOM 734 C C . LEU A 1 92 ? 0.945 -1.423 0.553 1.00 93.19 92 LEU A C 1
ATOM 736 O O . LEU A 1 92 ? 1.854 -2.113 0.084 1.00 93.19 92 LEU A O 1
ATOM 740 N N . ARG A 1 93 ? -0.202 -1.245 -0.117 1.00 91.12 93 ARG A N 1
ATOM 741 C CA . ARG A 1 93 ? -0.384 -1.762 -1.483 1.00 91.12 93 ARG A CA 1
ATOM 742 C C . ARG A 1 93 ? 0.509 -1.039 -2.485 1.00 91.12 93 ARG A C 1
ATOM 744 O O . ARG A 1 93 ? 1.054 -1.695 -3.372 1.00 91.12 93 ARG A O 1
ATOM 751 N N . ALA A 1 94 ? 0.659 0.276 -2.350 1.00 91.88 94 ALA A N 1
ATOM 752 C CA . ALA A 1 94 ? 1.530 1.068 -3.209 1.00 91.88 94 ALA A CA 1
ATOM 753 C C . ALA A 1 94 ? 2.997 0.646 -3.053 1.00 91.88 94 ALA A C 1
ATOM 755 O O . ALA A 1 94 ? 3.662 0.392 -4.055 1.00 91.88 94 ALA A O 1
ATOM 756 N N . GLU A 1 95 ? 3.466 0.463 -1.818 1.00 90.75 95 GLU A N 1
ATOM 757 C CA . GLU A 1 95 ? 4.830 0.015 -1.534 1.00 90.75 95 GLU A CA 1
ATOM 758 C C . GLU A 1 95 ? 5.103 -1.376 -2.128 1.00 90.75 95 GLU A C 1
ATOM 760 O O . GLU A 1 95 ? 6.101 -1.581 -2.821 1.00 90.75 95 GLU A O 1
ATOM 765 N N . LYS A 1 96 ? 4.179 -2.331 -1.949 1.00 90.56 96 LYS A N 1
ATOM 766 C CA . LYS A 1 96 ? 4.292 -3.668 -2.561 1.00 90.56 96 LYS A CA 1
ATOM 767 C C . LYS A 1 96 ? 4.339 -3.605 -4.089 1.00 90.56 96 LYS A C 1
ATOM 769 O O . LYS A 1 96 ? 5.098 -4.349 -4.715 1.00 90.56 96 LYS A O 1
ATOM 774 N N . ALA A 1 97 ? 3.535 -2.736 -4.70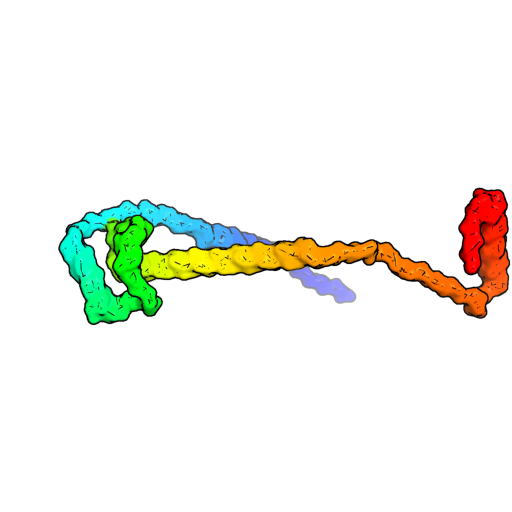2 1.00 89.44 97 ALA A N 1
ATOM 775 C CA . ALA A 1 97 ? 3.530 -2.556 -6.150 1.00 89.44 97 ALA A CA 1
ATOM 776 C C . ALA A 1 97 ? 4.853 -1.955 -6.653 1.00 89.44 97 ALA A C 1
ATOM 778 O O . ALA A 1 97 ? 5.380 -2.406 -7.671 1.00 89.44 97 ALA A O 1
ATOM 779 N N . GLU A 1 98 ? 5.418 -0.989 -5.925 1.00 88.81 98 GLU A N 1
ATOM 780 C CA . GLU A 1 98 ? 6.713 -0.384 -6.242 1.00 88.81 98 GLU A CA 1
ATOM 781 C C . GLU A 1 98 ? 7.857 -1.399 -6.130 1.00 88.81 98 GLU A C 1
ATOM 783 O O . GLU A 1 98 ? 8.653 -1.537 -7.064 1.00 88.81 98 GLU A O 1
ATOM 788 N N . GLN A 1 99 ? 7.899 -2.171 -5.040 1.00 90.12 99 GLN A N 1
ATOM 789 C CA . GLN A 1 99 ? 8.884 -3.239 -4.847 1.00 90.12 99 GLN A CA 1
ATOM 790 C C . GLN A 1 99 ? 8.811 -4.268 -5.983 1.00 90.12 99 GLN A C 1
ATOM 792 O O . GLN A 1 99 ? 9.828 -4.583 -6.604 1.00 90.12 99 GLN A O 1
ATOM 797 N N . SER A 1 100 ? 7.605 -4.722 -6.334 1.00 89.88 100 SER A N 1
ATOM 798 C CA . SER A 1 100 ? 7.398 -5.674 -7.431 1.00 89.88 100 SER A CA 1
ATOM 799 C C . SER A 1 100 ? 7.826 -5.111 -8.794 1.00 89.88 100 SER A C 1
ATOM 801 O O . SER A 1 100 ? 8.478 -5.798 -9.588 1.00 89.88 100 SER A O 1
ATOM 803 N N . ALA A 1 101 ? 7.521 -3.840 -9.071 1.00 87.19 101 ALA A N 1
ATOM 804 C CA . ALA A 1 101 ? 7.953 -3.176 -10.298 1.00 87.19 101 ALA A CA 1
ATOM 805 C C . ALA A 1 101 ? 9.485 -3.075 -10.377 1.00 87.19 101 ALA A C 1
ATOM 807 O O . ALA A 1 101 ? 10.073 -3.371 -11.425 1.00 87.19 101 ALA A O 1
ATOM 808 N N . MET A 1 102 ? 10.138 -2.718 -9.268 1.00 90.00 102 MET A N 1
ATOM 809 C CA . MET A 1 102 ? 11.594 -2.638 -9.174 1.00 90.00 102 MET A CA 1
ATOM 810 C C . MET A 1 102 ? 12.249 -4.005 -9.405 1.00 90.00 102 MET A C 1
ATOM 812 O O . MET A 1 102 ? 13.174 -4.123 -10.212 1.00 90.00 102 MET A O 1
ATOM 816 N N . GLU A 1 103 ? 11.739 -5.063 -8.774 1.00 88.81 103 GLU A N 1
ATOM 817 C CA . GLU A 1 103 ? 12.202 -6.437 -8.997 1.00 88.81 103 GLU A CA 1
ATOM 818 C C . GLU A 1 103 ? 12.065 -6.862 -10.464 1.00 88.81 103 GLU A C 1
ATOM 820 O O . GLU A 1 103 ? 12.983 -7.462 -11.040 1.00 88.81 103 GLU A O 1
ATOM 825 N N . GLY A 1 104 ? 10.953 -6.496 -11.107 1.00 87.31 104 GLY A N 1
ATOM 826 C CA . GLY A 1 104 ? 10.734 -6.716 -12.533 1.00 87.31 104 GLY A CA 1
ATOM 827 C C . GLY A 1 104 ? 11.789 -6.030 -13.407 1.00 87.31 104 GLY A C 1
ATOM 828 O O . GLY A 1 104 ? 12.323 -6.644 -14.337 1.00 87.31 104 GLY A O 1
ATOM 829 N N . ILE A 1 105 ? 12.141 -4.779 -13.096 1.00 89.31 105 ILE A N 1
ATOM 830 C CA . ILE A 1 105 ? 13.181 -4.025 -13.813 1.00 89.31 105 ILE A CA 1
ATOM 831 C C . ILE A 1 105 ? 14.555 -4.672 -13.611 1.00 89.31 105 ILE A C 1
ATOM 833 O O . ILE A 1 105 ? 15.259 -4.937 -14.590 1.00 89.31 105 ILE A O 1
ATOM 837 N N . LEU A 1 106 ? 14.923 -4.995 -12.369 1.00 89.88 106 LEU A N 1
ATOM 838 C CA . LEU A 1 106 ? 16.200 -5.640 -12.051 1.00 89.88 106 LEU A CA 1
ATOM 839 C C . LEU A 1 106 ? 16.345 -6.993 -12.754 1.00 89.88 106 LEU A C 1
ATOM 841 O O . LEU A 1 106 ? 17.415 -7.326 -13.268 1.00 89.88 106 LEU A O 1
ATOM 845 N N . THR A 1 107 ? 15.257 -7.757 -12.841 1.00 86.44 107 THR A N 1
ATOM 846 C CA . THR A 1 107 ? 15.240 -9.049 -13.533 1.00 86.44 107 THR A CA 1
ATOM 847 C C . THR A 1 107 ? 15.483 -8.882 -15.034 1.00 86.44 107 THR A C 1
ATOM 849 O O . THR A 1 107 ? 16.283 -9.624 -15.608 1.00 86.44 107 THR A O 1
ATOM 852 N N . ARG A 1 108 ? 14.868 -7.874 -15.672 1.00 84.56 108 ARG A N 1
ATOM 853 C CA . ARG A 1 108 ? 15.099 -7.552 -17.093 1.00 84.56 108 ARG A CA 1
ATOM 854 C C . ARG A 1 108 ? 16.526 -7.073 -17.366 1.00 84.56 108 ARG A C 1
ATOM 856 O O . ARG A 1 108 ? 17.090 -7.390 -18.410 1.00 84.56 108 ARG A O 1
ATOM 863 N N . LEU A 1 109 ? 17.131 -6.325 -16.444 1.00 84.06 109 LEU A N 1
ATOM 864 C CA . LEU A 1 109 ? 18.525 -5.896 -16.586 1.00 84.06 109 LEU A CA 1
ATOM 865 C C . LEU A 1 109 ? 19.482 -7.090 -16.512 1.00 84.06 109 LEU A C 1
ATOM 867 O O . LEU A 1 109 ? 20.306 -7.268 -17.409 1.00 84.06 109 LEU A O 1
ATOM 871 N N . ARG A 1 110 ? 19.305 -7.962 -15.512 1.00 82.94 110 ARG A N 1
ATOM 872 C CA . ARG A 1 110 ? 20.102 -9.190 -15.365 1.00 82.94 110 ARG A CA 1
ATOM 873 C C . ARG A 1 110 ? 19.943 -10.136 -16.552 1.00 82.94 110 ARG A C 1
ATOM 875 O O . ARG A 1 110 ? 20.908 -10.784 -16.948 1.00 82.94 110 ARG A O 1
ATOM 882 N N . SER A 1 111 ? 18.741 -10.250 -17.123 1.00 80.25 111 SER A N 1
ATOM 883 C CA . SER A 1 111 ? 18.540 -11.084 -18.311 1.00 80.25 111 SER A CA 1
ATOM 884 C C . SER A 1 111 ? 19.259 -10.507 -19.529 1.00 80.25 111 SER A C 1
ATOM 886 O O . SER A 1 111 ? 19.876 -11.272 -20.265 1.00 80.25 111 SER A O 1
ATOM 888 N N . ARG A 1 112 ? 19.273 -9.177 -19.700 1.00 73.75 112 ARG A N 1
ATOM 889 C CA . ARG A 1 112 ? 20.011 -8.509 -20.782 1.00 73.75 112 ARG A CA 1
ATOM 890 C C . ARG A 1 112 ? 21.525 -8.687 -20.664 1.00 73.75 112 ARG A C 1
ATOM 892 O O . ARG A 1 112 ? 22.169 -8.925 -21.676 1.00 73.75 112 ARG A O 1
ATOM 899 N N . GLU A 1 113 ? 22.084 -8.619 -19.458 1.00 72.56 113 GLU A N 1
ATOM 900 C CA . GLU A 1 113 ? 23.522 -8.851 -19.225 1.00 72.56 113 GLU A CA 1
ATOM 901 C C . GLU A 1 113 ? 23.968 -10.281 -19.560 1.00 72.56 113 GLU A C 1
ATOM 903 O O . GLU A 1 113 ? 25.116 -10.504 -19.933 1.00 72.56 113 GLU A O 1
ATOM 908 N N . ARG A 1 114 ? 23.061 -11.258 -19.448 1.00 73.00 114 ARG A N 1
ATOM 909 C CA . ARG A 1 114 ? 23.334 -12.666 -19.775 1.00 73.00 114 ARG A CA 1
ATOM 910 C C . ARG A 1 114 ? 23.207 -12.982 -21.262 1.00 73.00 114 ARG A C 1
ATOM 912 O O . ARG A 1 114 ? 23.564 -14.089 -21.666 1.00 73.00 114 ARG A O 1
ATOM 919 N N . LEU A 1 115 ? 22.682 -12.061 -22.072 1.00 71.88 115 LEU A N 1
ATOM 920 C CA . LEU A 1 115 ? 22.616 -12.269 -23.511 1.00 71.88 115 LEU A CA 1
ATOM 921 C C . LEU A 1 115 ? 24.009 -12.040 -24.112 1.00 71.88 115 LEU A C 1
ATOM 923 O O . LEU A 1 115 ? 24.606 -10.986 -23.880 1.00 71.88 115 LEU A O 1
ATOM 927 N N . PRO A 1 116 ? 24.546 -12.995 -24.891 1.00 73.69 116 PRO A N 1
ATOM 928 C CA . PRO A 1 116 ? 25.782 -12.761 -25.617 1.00 73.69 116 PRO A CA 1
ATOM 929 C C . PRO A 1 116 ? 25.589 -11.571 -26.563 1.00 73.69 116 PRO A C 1
ATOM 931 O O . PRO A 1 116 ? 24.633 -11.531 -27.340 1.00 73.69 116 PRO A O 1
ATOM 934 N N . MET A 1 117 ? 26.496 -10.595 -26.480 1.00 66.44 117 MET A N 1
ATOM 935 C CA . MET A 1 117 ? 26.518 -9.448 -27.388 1.00 66.44 117 MET A CA 1
ATOM 936 C C . MET A 1 117 ? 26.572 -9.956 -28.836 1.00 66.44 117 MET A C 1
ATOM 938 O O . MET A 1 117 ? 27.341 -10.884 -29.114 1.00 66.44 117 MET A O 1
ATOM 942 N N . PRO A 1 118 ? 25.782 -9.386 -29.766 1.00 66.88 118 PRO A N 1
ATOM 943 C CA . PRO A 1 118 ? 25.817 -9.803 -31.159 1.00 66.88 118 PRO A CA 1
ATOM 944 C C . PRO A 1 118 ? 27.242 -9.632 -31.684 1.00 66.88 118 PRO A C 1
ATOM 946 O O . PRO A 1 118 ? 27.791 -8.533 -31.716 1.00 66.88 118 PRO A O 1
ATOM 949 N N . SER A 1 119 ? 27.860 -10.745 -32.071 1.00 63.97 119 SER A N 1
ATOM 950 C CA . SER A 1 119 ? 29.286 -10.821 -32.399 1.00 63.97 119 SER A CA 1
ATOM 951 C C . SER A 1 119 ? 29.660 -10.144 -33.722 1.00 63.97 119 SER A C 1
ATOM 953 O O . SER A 1 119 ? 30.837 -10.130 -34.068 1.00 63.97 119 SER A O 1
ATOM 955 N N . ARG A 1 120 ? 28.692 -9.563 -34.444 1.00 61.38 120 ARG A N 1
ATOM 956 C CA . ARG A 1 120 ? 28.854 -8.660 -35.595 1.00 61.38 120 ARG A CA 1
ATOM 957 C C . ARG A 1 120 ? 27.486 -8.090 -35.971 1.00 61.38 120 ARG A C 1
ATOM 959 O O . ARG A 1 120 ? 26.661 -8.805 -36.533 1.00 61.38 120 ARG A O 1
ATOM 966 N N . ALA A 1 121 ? 27.253 -6.817 -35.675 1.00 62.41 121 ALA A N 1
ATOM 967 C CA . ALA A 1 121 ? 26.292 -6.029 -36.435 1.00 62.41 121 ALA A CA 1
ATOM 968 C C . ALA A 1 121 ? 26.992 -5.588 -37.735 1.00 62.41 121 ALA A C 1
ATOM 970 O O . ALA A 1 121 ? 28.145 -5.165 -37.696 1.00 62.41 121 ALA A O 1
ATOM 971 N N . ASP A 1 122 ? 26.322 -5.745 -38.873 1.00 59.53 122 ASP A N 1
ATOM 972 C CA . ASP A 1 122 ? 26.656 -5.096 -40.148 1.00 59.53 122 ASP A CA 1
ATOM 973 C C . ASP A 1 122 ? 27.984 -5.453 -40.830 1.00 59.53 122 ASP A C 1
ATOM 975 O O . ASP A 1 122 ? 28.791 -4.598 -41.186 1.00 59.53 122 ASP A O 1
ATOM 979 N N . ALA A 1 123 ? 28.158 -6.726 -41.177 1.00 59.44 123 ALA A N 1
ATOM 980 C CA . ALA A 1 123 ? 28.848 -7.031 -42.427 1.00 59.44 123 ALA A CA 1
ATOM 981 C C . ALA A 1 123 ? 27.830 -7.650 -43.382 1.00 59.44 123 ALA A C 1
ATOM 983 O O . ALA A 1 123 ? 27.624 -8.864 -43.374 1.00 59.44 123 ALA A O 1
ATOM 984 N N . ALA A 1 124 ? 27.169 -6.812 -44.189 1.00 64.19 124 ALA A N 1
ATOM 985 C CA . ALA A 1 124 ? 26.472 -7.302 -45.369 1.00 64.19 124 ALA A CA 1
ATOM 986 C C . ALA A 1 124 ? 27.463 -8.173 -46.152 1.00 64.19 124 ALA A C 1
ATOM 988 O O . ALA A 1 124 ? 28.572 -7.727 -46.464 1.00 64.19 124 ALA A O 1
ATOM 989 N N . ALA A 1 125 ? 27.100 -9.434 -46.399 1.00 67.00 125 ALA A N 1
ATOM 990 C CA . ALA A 1 125 ? 27.931 -10.319 -47.199 1.00 67.00 125 ALA A CA 1
ATOM 991 C C . ALA A 1 125 ? 28.226 -9.608 -48.532 1.00 67.00 125 ALA A C 1
ATOM 993 O O . ALA A 1 125 ? 27.285 -9.108 -49.157 1.00 67.00 125 ALA A O 1
ATOM 994 N N . PRO A 1 126 ? 29.498 -9.497 -48.960 1.00 63.91 126 PRO A N 1
ATOM 995 C CA . PRO A 1 126 ? 29.812 -8.819 -50.207 1.00 63.91 126 PRO A CA 1
ATOM 996 C C . PRO A 1 126 ? 29.050 -9.516 -51.333 1.00 63.91 126 PRO A C 1
ATOM 998 O O . PRO A 1 126 ? 29.142 -10.737 -51.481 1.00 63.91 126 PRO A O 1
ATOM 1001 N N . ALA A 1 127 ? 28.272 -8.746 -52.097 1.00 69.56 127 ALA A N 1
ATOM 1002 C CA . ALA A 1 127 ? 27.521 -9.275 -53.224 1.00 69.56 127 ALA A CA 1
ATOM 1003 C C . ALA A 1 127 ? 28.493 -9.998 -54.166 1.00 69.56 127 ALA A C 1
ATOM 1005 O O . ALA A 1 127 ? 29.442 -9.402 -54.684 1.00 69.56 127 ALA A O 1
ATOM 1006 N N . LYS A 1 128 ? 28.284 -11.306 -54.341 1.00 72.94 128 LYS A N 1
ATOM 1007 C CA . LYS A 1 128 ? 29.080 -12.123 -55.256 1.00 72.94 128 LYS A CA 1
ATOM 1008 C C . LYS A 1 128 ? 28.843 -11.581 -56.667 1.00 72.94 128 LYS A C 1
ATOM 1010 O O . LYS A 1 128 ? 27.711 -11.594 -57.139 1.00 72.94 128 LYS A O 1
ATOM 1015 N N . ARG A 1 129 ? 29.889 -11.045 -57.304 1.00 74.56 129 ARG A N 1
ATOM 1016 C CA . ARG A 1 129 ? 29.794 -10.476 -58.656 1.00 74.56 129 ARG A CA 1
ATOM 1017 C C . ARG A 1 129 ? 29.456 -11.580 -59.655 1.00 74.56 129 ARG A C 1
ATOM 1019 O O . ARG A 1 129 ? 30.096 -12.630 -59.650 1.00 74.56 129 ARG A O 1
ATOM 1026 N N . ASP A 1 130 ? 28.458 -11.327 -60.494 1.00 79.56 130 ASP A N 1
ATOM 1027 C CA . ASP A 1 130 ? 28.079 -12.228 -61.576 1.00 79.56 130 ASP A CA 1
ATOM 1028 C C . ASP A 1 130 ? 28.911 -11.911 -62.824 1.00 79.56 130 ASP A C 1
ATOM 1030 O O . ASP A 1 130 ? 28.700 -10.906 -63.501 1.00 79.56 130 ASP A O 1
ATOM 1034 N N . TYR A 1 131 ? 29.902 -12.758 -63.097 1.00 77.31 131 TYR A N 1
ATOM 1035 C CA . TYR A 1 131 ? 30.780 -12.622 -64.259 1.00 77.31 131 TYR A CA 1
ATOM 1036 C C . TYR A 1 131 ? 30.118 -13.082 -65.564 1.00 77.31 131 TYR A C 1
ATOM 1038 O O . TYR A 1 131 ? 30.616 -12.742 -66.632 1.00 77.31 131 TYR A O 1
ATOM 1046 N N . LEU A 1 132 ? 29.024 -13.850 -65.500 1.00 76.44 132 LEU A N 1
ATOM 1047 C CA . LEU A 1 132 ? 28.350 -14.387 -66.687 1.00 76.44 132 LEU A CA 1
ATOM 1048 C C . LEU A 1 132 ? 27.388 -13.373 -67.309 1.00 76.44 132 LEU A C 1
ATOM 1050 O O . LEU A 1 132 ? 27.185 -13.385 -68.519 1.00 76.44 132 LEU A O 1
ATOM 1054 N N . ALA A 1 133 ? 26.824 -12.487 -66.490 1.00 80.25 133 ALA A N 1
ATOM 1055 C CA . ALA A 1 133 ? 25.941 -11.411 -66.934 1.00 80.25 133 ALA A CA 1
ATOM 1056 C C . ALA A 1 133 ? 26.686 -10.115 -67.323 1.00 80.25 133 ALA A C 1
ATOM 1058 O O . ALA A 1 133 ? 26.052 -9.139 -67.722 1.00 80.25 133 ALA A O 1
ATOM 1059 N N . MET A 1 134 ? 28.016 -10.076 -67.185 1.00 84.94 134 MET A N 1
ATOM 1060 C CA . MET A 1 134 ? 28.830 -8.881 -67.426 1.00 84.94 134 MET A CA 1
ATOM 1061 C C . MET A 1 134 ? 29.163 -8.717 -68.914 1.00 84.94 134 MET A C 1
ATOM 1063 O O . MET A 1 134 ? 29.464 -9.692 -69.604 1.00 84.94 134 MET A O 1
ATOM 1067 N N . SER A 1 135 ? 29.147 -7.478 -69.413 1.00 83.94 135 SER A N 1
ATOM 1068 C CA . SER A 1 135 ? 29.569 -7.208 -70.786 1.00 83.94 135 SER A CA 1
ATOM 1069 C C . SER A 1 135 ? 31.083 -7.445 -70.960 1.00 83.94 135 SER A C 1
ATOM 1071 O O . SER A 1 135 ? 31.855 -7.298 -70.005 1.00 83.94 135 SER A O 1
ATOM 1073 N N . PRO A 1 136 ? 31.558 -7.777 -72.174 1.00 82.62 136 PRO A N 1
ATOM 1074 C CA . PRO A 1 136 ? 32.989 -7.955 -72.431 1.00 82.62 136 PRO A CA 1
ATOM 1075 C C . PRO A 1 136 ? 33.825 -6.697 -72.142 1.00 82.62 136 PRO A C 1
ATOM 1077 O O . PRO A 1 136 ? 34.989 -6.798 -71.751 1.00 82.62 136 PRO A O 1
ATOM 1080 N N . GLU A 1 137 ? 33.236 -5.513 -72.321 1.00 83.81 137 GLU A N 1
ATOM 1081 C CA . GLU A 1 137 ? 33.890 -4.226 -72.069 1.00 83.81 137 GLU A CA 1
ATOM 1082 C C . GLU A 1 137 ? 34.102 -3.992 -70.569 1.00 83.81 137 GLU A C 1
ATOM 1084 O O . GLU A 1 137 ? 35.206 -3.635 -70.144 1.00 83.81 137 GLU A O 1
ATOM 1089 N N . ASP A 1 138 ? 33.084 -4.292 -69.761 1.00 82.50 138 ASP A N 1
ATOM 1090 C CA . ASP A 1 138 ? 33.149 -4.195 -68.301 1.00 82.50 138 ASP A CA 1
ATOM 1091 C C . ASP A 1 138 ? 34.152 -5.198 -67.716 1.00 82.50 138 ASP A C 1
ATOM 1093 O O . ASP A 1 138 ? 34.909 -4.876 -66.795 1.00 82.50 138 ASP A O 1
ATOM 1097 N N . PHE A 1 139 ? 34.231 -6.399 -68.297 1.00 82.88 139 PHE A N 1
ATOM 1098 C CA . PHE A 1 139 ? 35.220 -7.398 -67.899 1.00 82.88 139 PHE A CA 1
ATOM 1099 C C . PHE A 1 139 ? 36.654 -6.938 -68.200 1.00 82.88 139 PHE A C 1
ATOM 1101 O O . PHE A 1 139 ? 37.544 -7.064 -67.354 1.00 82.88 139 PHE A O 1
ATOM 1108 N N . ALA A 1 140 ? 36.891 -6.346 -69.374 1.00 84.56 140 ALA A N 1
ATOM 1109 C CA . ALA A 1 140 ? 38.205 -5.821 -69.741 1.00 84.56 140 ALA A CA 1
ATOM 1110 C C . ALA A 1 140 ? 38.633 -4.641 -68.848 1.00 84.56 140 ALA A C 1
ATOM 1112 O O . ALA A 1 140 ? 39.810 -4.522 -68.492 1.00 84.56 140 ALA A O 1
ATOM 1113 N N . ALA A 1 141 ? 37.693 -3.774 -68.459 1.00 84.81 141 ALA A N 1
ATOM 1114 C CA . ALA A 1 141 ? 37.946 -2.703 -67.496 1.00 84.81 141 ALA A CA 1
ATOM 1115 C C . ALA A 1 141 ? 38.337 -3.270 -66.120 1.00 84.81 141 ALA A C 1
ATOM 1117 O O . ALA A 1 141 ? 39.341 -2.852 -65.534 1.00 84.81 141 ALA A O 1
ATOM 1118 N N . LEU A 1 142 ? 37.613 -4.290 -65.655 1.00 83.75 142 LEU A N 1
ATOM 1119 C CA . LEU A 1 142 ? 37.891 -4.978 -64.399 1.00 83.75 142 LEU A CA 1
ATOM 1120 C C . LEU A 1 142 ? 39.275 -5.649 -64.397 1.00 83.75 142 LEU A C 1
ATOM 1122 O O . LEU A 1 142 ? 40.025 -5.554 -63.422 1.00 83.75 142 LEU A O 1
ATOM 1126 N N . GLU A 1 143 ? 39.658 -6.287 -65.502 1.00 83.62 143 GLU A N 1
ATOM 1127 C CA . GLU A 1 143 ? 40.973 -6.911 -65.643 1.00 83.62 143 GLU A CA 1
ATOM 1128 C C . GLU A 1 143 ? 42.110 -5.878 -65.547 1.00 83.62 143 GLU A C 1
ATOM 1130 O O . GLU A 1 143 ? 43.133 -6.120 -64.895 1.00 83.62 143 GLU A O 1
ATOM 1135 N N . ARG A 1 144 ? 41.929 -4.692 -66.145 1.00 85.88 144 ARG A N 1
ATOM 1136 C CA . ARG A 1 144 ? 42.899 -3.588 -66.052 1.00 85.88 144 ARG A CA 1
ATOM 1137 C C . ARG A 1 144 ? 43.054 -3.097 -64.617 1.00 85.88 144 ARG A C 1
ATOM 1139 O O . ARG A 1 144 ? 44.187 -2.920 -64.166 1.00 85.88 144 ARG A O 1
ATOM 1146 N N . GLU A 1 145 ? 41.951 -2.930 -63.889 1.00 83.19 145 GLU A N 1
ATOM 1147 C CA . GLU A 1 145 ? 41.992 -2.555 -62.473 1.00 83.19 145 GLU A CA 1
ATOM 1148 C C . GLU A 1 145 ? 42.730 -3.591 -61.623 1.00 83.19 145 GLU A C 1
ATOM 1150 O O . GLU A 1 145 ? 43.545 -3.233 -60.769 1.00 83.19 145 GLU A O 1
ATOM 1155 N N . TYR A 1 146 ? 42.484 -4.881 -61.858 1.00 82.81 146 TYR A N 1
ATOM 1156 C CA . TYR A 1 146 ? 43.164 -5.941 -61.120 1.00 82.81 146 TYR A CA 1
ATOM 1157 C C . TYR A 1 146 ? 44.653 -6.012 -61.441 1.00 82.81 146 TYR A C 1
ATOM 1159 O O . TYR A 1 146 ? 45.463 -6.117 -60.520 1.00 82.81 146 TYR A O 1
ATOM 1167 N N . ARG A 1 147 ? 45.043 -5.869 -62.713 1.00 82.62 147 ARG A N 1
ATOM 1168 C CA . ARG A 1 147 ? 46.461 -5.778 -63.097 1.00 82.62 147 ARG A CA 1
ATOM 1169 C C . ARG A 1 147 ? 47.142 -4.571 -62.450 1.00 82.62 147 ARG A C 1
ATOM 1171 O O . ARG A 1 147 ? 48.282 -4.693 -62.006 1.00 82.62 147 ARG A O 1
ATOM 1178 N N . ALA A 1 148 ? 46.460 -3.430 -62.352 1.00 82.75 148 ALA A N 1
ATOM 1179 C CA . ALA A 1 148 ? 46.984 -2.247 -61.672 1.00 82.75 148 ALA A CA 1
ATOM 1180 C C . ALA A 1 148 ? 47.170 -2.483 -60.161 1.00 82.75 148 ALA A C 1
ATOM 1182 O O . ALA A 1 148 ? 48.234 -2.188 -59.619 1.00 82.75 148 ALA A O 1
ATOM 1183 N N . LYS A 1 149 ? 46.183 -3.090 -59.489 1.00 82.06 149 LYS A N 1
ATOM 1184 C CA . LYS A 1 149 ? 46.252 -3.417 -58.051 1.00 82.06 149 LYS A CA 1
ATOM 1185 C C . LYS A 1 149 ? 47.312 -4.480 -57.737 1.00 82.06 149 LYS A C 1
ATOM 1187 O O . LYS A 1 149 ? 48.020 -4.354 -56.741 1.00 82.06 149 LYS A O 1
ATOM 1192 N N . ALA A 1 150 ? 47.481 -5.472 -58.611 1.00 79.50 150 ALA A N 1
ATOM 1193 C CA . ALA A 1 150 ? 48.532 -6.481 -58.492 1.00 79.50 150 ALA A CA 1
ATOM 1194 C C . ALA A 1 150 ? 49.935 -5.870 -58.654 1.00 79.50 150 ALA A C 1
ATOM 1196 O O . ALA A 1 150 ? 50.838 -6.197 -57.887 1.00 79.50 150 ALA A O 1
ATOM 1197 N N . ARG A 1 151 ? 50.111 -4.926 -59.594 1.00 79.50 151 ARG A N 1
ATOM 1198 C CA . ARG A 1 151 ? 51.358 -4.148 -59.739 1.00 79.50 151 ARG A CA 1
ATOM 1199 C C . ARG A 1 151 ? 51.660 -3.285 -58.510 1.00 79.50 151 ARG A C 1
ATOM 1201 O O . ARG A 1 151 ? 52.825 -3.088 -58.195 1.00 79.50 151 ARG A O 1
ATOM 1208 N N . ALA A 1 152 ? 50.629 -2.828 -57.799 1.00 81.19 152 ALA A N 1
ATOM 1209 C CA . ALA A 1 152 ? 50.752 -2.109 -56.529 1.00 81.19 152 ALA A CA 1
ATOM 1210 C C . ALA A 1 152 ? 51.000 -3.027 -55.308 1.00 81.19 152 ALA A C 1
ATOM 1212 O O . ALA A 1 152 ? 51.018 -2.548 -54.177 1.00 81.19 152 ALA A O 1
ATOM 1213 N N . GLY A 1 153 ? 51.173 -4.341 -55.506 1.00 73.88 153 GLY A N 1
ATOM 1214 C CA . GLY A 1 153 ? 51.465 -5.301 -54.434 1.00 73.88 153 GLY A CA 1
ATOM 1215 C C . GLY A 1 153 ? 50.255 -5.712 -53.586 1.00 73.88 153 GLY A C 1
ATOM 1216 O O . GLY A 1 153 ? 50.412 -6.421 -52.591 1.00 73.88 153 GLY A O 1
ATOM 1217 N N . ILE A 1 154 ? 49.039 -5.309 -53.969 1.00 76.56 154 ILE A N 1
ATOM 1218 C CA . ILE A 1 154 ? 47.808 -5.676 -53.265 1.00 76.56 154 ILE A CA 1
ATOM 1219 C C . ILE A 1 154 ? 47.392 -7.080 -53.719 1.00 76.56 154 ILE A C 1
ATOM 1221 O O . ILE A 1 154 ? 47.125 -7.310 -54.899 1.00 76.56 154 ILE A O 1
ATOM 1225 N N . LYS A 1 155 ? 47.319 -8.036 -52.782 1.00 68.88 155 LYS A N 1
ATOM 1226 C CA . LYS A 1 155 ? 46.846 -9.400 -53.068 1.00 68.88 155 LYS A CA 1
ATOM 1227 C C . LYS A 1 155 ? 45.350 -9.379 -53.368 1.00 68.88 155 LYS A C 1
ATOM 1229 O O . LYS A 1 155 ? 44.531 -9.228 -52.465 1.00 68.88 155 LYS A O 1
ATOM 1234 N N . VAL A 1 156 ? 45.005 -9.572 -54.632 1.00 69.31 156 VAL A N 1
ATOM 1235 C CA . VAL A 1 156 ? 43.625 -9.735 -55.085 1.00 69.31 156 VAL A CA 1
ATOM 1236 C C . VAL A 1 156 ? 43.301 -11.228 -55.148 1.00 69.31 156 VAL A C 1
ATOM 1238 O O . VAL A 1 156 ? 44.035 -11.985 -55.778 1.00 69.31 156 VAL A O 1
ATOM 1241 N N . LYS A 1 157 ? 42.205 -11.651 -54.511 1.00 60.97 157 LYS A N 1
ATOM 1242 C CA . LYS A 1 157 ? 41.599 -12.973 -54.727 1.00 60.97 157 LYS A CA 1
ATOM 1243 C C . LYS A 1 157 ? 40.378 -12.807 -55.634 1.00 60.97 157 LYS A C 1
ATOM 1245 O O . LYS A 1 157 ? 39.535 -11.960 -55.340 1.00 60.97 157 LYS A O 1
ATOM 1250 N N . LEU A 1 158 ? 40.358 -13.564 -56.729 1.00 58.47 158 LEU A N 1
ATOM 1251 C CA . LEU A 1 158 ? 39.206 -13.755 -57.616 1.00 58.47 158 LEU A CA 1
ATOM 1252 C C . LEU A 1 158 ? 38.299 -14.847 -57.043 1.00 58.47 158 LEU A C 1
ATOM 1254 O O . LEU A 1 158 ? 38.859 -15.809 -56.465 1.00 58.47 158 LEU A O 1
#

pLDDT: mean 76.62, std 16.73, range [38.25, 96.19]

Sequence (158 aa):
MNKDPKLDGTYEEAALLNEEQALKAQEPSKNKSSRTRFLEPEELKRELRELVEHDLLPDGFDLEAASRDPAFVRLVVELPAYAAVRVYDAELRAEKAEQSAMEGILTRLRSRERLPMPSRADAAAPAKRDYLAMSPEDFAALEREYRAKARAGIKVKL